Protein AF-A0A519HV82-F1 (afdb_monomer)

Radius of gyration: 13.31 Å; Cα contacts (8 Å, |Δi|>4): 39; chains: 1; bounding box: 26×33×31 Å

pLDDT: mean 96.82, std 2.97, range [79.75, 98.44]

Nearest PDB structures (foldseek):
  7kso-assembly1_C  TM=2.931E-01  e=7.927E+00  Homo sapiens

Foldseek 3Di:
DDDDDPDDDPDQQVPDVVGDDDDQQDKDKDDDVPPGIDIDGHHDD

Solvent-accessible surface area (backbone atoms only — not comparable to full-atom values): 3260 Å² total; per-residue (Å²): 136,87,84,83,85,93,75,78,77,90,84,53,38,77,78,41,92,75,60,49,76,91,50,68,75,40,71,54,74,50,70,47,92,97,77,50,75,50,75,49,75,40,72,75,132

Sequence (45 aa):
GDLIITGTPQGVGLGFKPPRYLKAGDTVQLGIDGLGTQSQRVVRR

Mean predicted aligned error: 2.56 Å

Secondary structure (DSSP, 8-state):
---------S--GGGSSS-----TT-EEEEEETTTEEEEEE----

Structure (mmCIF, N/CA/C/O backbone):
data_AF-A0A519HV82-F1
#
_entry.id   AF-A0A519HV82-F1
#
loop_
_atom_site.group_PDB
_atom_site.id
_atom_site.type_symbol
_atom_site.label_atom_id
_atom_site.label_alt_id
_atom_site.label_comp_id
_atom_site.label_asym_id
_atom_site.label_entity_id
_atom_site.label_seq_id
_atom_site.pdbx_PDB_ins_code
_atom_site.Cartn_x
_atom_site.Cartn_y
_atom_site.Cartn_z
_atom_site.occupancy
_atom_site.B_iso_or_equiv
_atom_site.auth_seq_id
_atom_site.auth_comp_id
_atom_site.auth_asym_id
_atom_site.auth_atom_id
_atom_site.pdbx_PDB_model_num
ATOM 1 N N . GLY A 1 1 ? 7.238 -20.417 -8.160 1.00 89.69 1 GLY A N 1
ATOM 2 C CA . GLY A 1 1 ? 6.039 -20.680 -7.345 1.00 89.69 1 GLY A CA 1
ATOM 3 C C . GLY A 1 1 ? 6.016 -19.769 -6.142 1.00 89.69 1 GLY A C 1
ATOM 4 O O . GLY A 1 1 ? 4.965 -19.243 -5.812 1.00 89.69 1 GLY A O 1
ATOM 5 N N . ASP A 1 2 ? 7.178 -19.554 -5.534 1.00 96.69 2 ASP A N 1
ATOM 6 C CA . ASP A 1 2 ? 7.315 -18.693 -4.364 1.00 96.69 2 ASP A CA 1
ATOM 7 C C . ASP A 1 2 ? 7.097 -17.209 -4.697 1.00 96.69 2 ASP A C 1
ATOM 9 O O . ASP A 1 2 ? 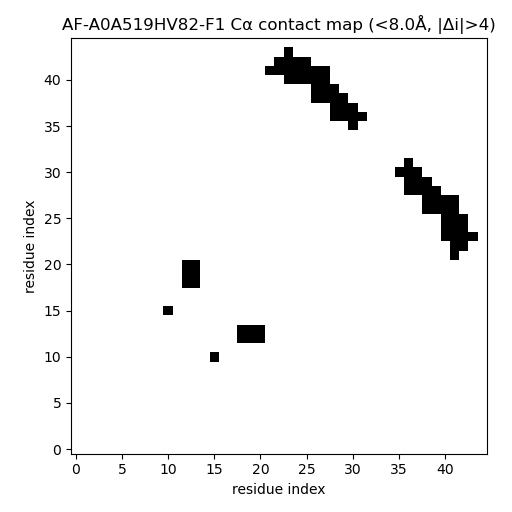7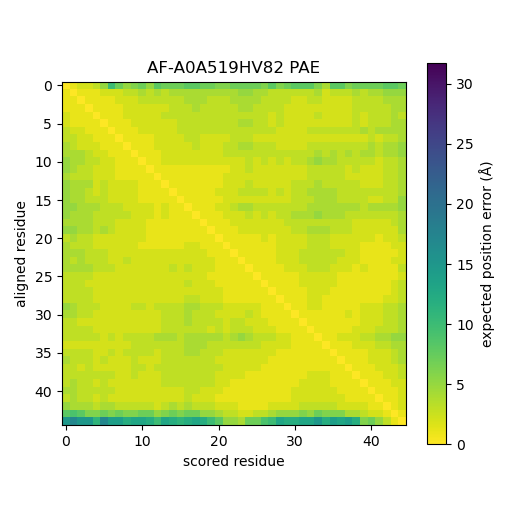.388 -16.756 -5.808 1.00 96.69 2 ASP A O 1
ATOM 13 N N . LEU A 1 3 ? 6.581 -16.463 -3.717 1.00 96.25 3 LEU A N 1
ATOM 14 C CA . LEU A 1 3 ? 6.269 -15.036 -3.803 1.00 96.25 3 LEU A CA 1
ATOM 15 C C . LEU A 1 3 ? 7.068 -14.269 -2.746 1.00 96.25 3 LEU A C 1
ATOM 17 O O . LEU A 1 3 ? 6.984 -14.576 -1.559 1.00 96.25 3 LEU A O 1
ATOM 21 N N . ILE A 1 4 ? 7.798 -13.239 -3.175 1.00 96.94 4 ILE A N 1
ATOM 22 C CA . ILE A 1 4 ? 8.530 -12.319 -2.295 1.00 96.94 4 ILE A CA 1
ATOM 23 C C . ILE A 1 4 ? 7.923 -10.928 -2.456 1.00 96.94 4 ILE A C 1
ATOM 25 O O . ILE A 1 4 ? 7.860 -10.402 -3.565 1.00 96.94 4 ILE A O 1
ATOM 29 N N . ILE A 1 5 ? 7.497 -10.320 -1.347 1.00 96.56 5 ILE A N 1
ATOM 30 C CA . ILE A 1 5 ? 6.984 -8.946 -1.337 1.00 96.56 5 ILE A CA 1
ATOM 31 C C . ILE A 1 5 ? 8.126 -8.004 -0.959 1.00 96.56 5 ILE A C 1
ATOM 33 O O . ILE A 1 5 ? 8.637 -8.047 0.157 1.00 96.56 5 ILE A O 1
ATOM 37 N N . THR A 1 6 ? 8.533 -7.155 -1.900 1.00 97.62 6 THR A N 1
ATOM 38 C CA . THR A 1 6 ? 9.785 -6.377 -1.847 1.00 97.62 6 THR A CA 1
ATOM 39 C C . THR A 1 6 ? 9.709 -5.087 -1.024 1.00 97.62 6 THR A C 1
ATOM 41 O O . THR A 1 6 ? 10.665 -4.318 -1.003 1.00 97.62 6 THR A O 1
ATOM 44 N N . GLY A 1 7 ? 8.591 -4.837 -0.343 1.00 96.75 7 GLY A N 1
ATOM 45 C CA . GLY A 1 7 ? 8.370 -3.649 0.483 1.00 96.75 7 GLY A CA 1
ATOM 46 C C . GLY A 1 7 ? 7.340 -2.680 -0.099 1.00 96.75 7 GLY A C 1
ATOM 47 O O . GLY A 1 7 ? 6.734 -2.935 -1.136 1.00 96.75 7 GLY A O 1
ATOM 48 N N . THR A 1 8 ? 7.119 -1.571 0.609 1.00 97.00 8 THR A N 1
ATOM 49 C CA . THR A 1 8 ? 6.162 -0.516 0.243 1.00 97.00 8 THR A CA 1
ATOM 50 C C . THR A 1 8 ? 6.820 0.863 0.368 1.00 97.00 8 THR A C 1
ATOM 52 O O . THR A 1 8 ? 7.671 1.037 1.247 1.00 97.00 8 THR A O 1
ATOM 55 N N . PRO A 1 9 ? 6.462 1.850 -0.475 1.00 95.50 9 PRO A N 1
ATOM 56 C CA . PRO A 1 9 ? 6.900 3.230 -0.301 1.00 95.50 9 PRO A CA 1
ATOM 57 C C . PRO A 1 9 ? 6.375 3.876 0.993 1.00 95.50 9 PRO A C 1
ATOM 59 O O . PRO A 1 9 ? 5.589 3.310 1.755 1.00 95.50 9 PRO A O 1
ATOM 62 N N . GLN A 1 10 ? 6.790 5.121 1.226 1.00 95.81 10 GLN A N 1
ATOM 63 C CA . GLN A 1 10 ? 6.256 5.953 2.306 1.00 95.81 10 GLN A CA 1
ATOM 64 C C . GLN A 1 10 ? 4.748 6.222 2.154 1.00 95.81 10 GLN A C 1
ATOM 66 O O . GLN A 1 10 ? 4.203 6.189 1.053 1.00 95.81 10 GLN A O 1
ATOM 71 N N . GLY A 1 11 ? 4.088 6.571 3.262 1.00 95.19 11 GLY A N 1
ATOM 72 C CA . GLY A 1 11 ? 2.658 6.913 3.276 1.00 95.19 11 GLY A CA 1
ATOM 73 C C . GLY A 1 11 ? 1.761 5.862 3.928 1.00 95.19 11 GLY A C 1
ATOM 74 O O . GLY A 1 11 ? 0.540 5.994 3.894 1.00 95.19 11 GLY A O 1
ATOM 75 N N . VAL A 1 12 ? 2.340 4.837 4.563 1.00 97.69 12 VAL A N 1
ATOM 76 C CA . VAL A 1 12 ? 1.564 3.903 5.388 1.00 97.69 12 VAL A CA 1
ATOM 77 C C . VAL A 1 12 ? 0.881 4.634 6.545 1.00 97.69 12 VAL A C 1
ATOM 79 O O . VAL A 1 12 ? 1.439 5.551 7.149 1.00 97.69 12 VAL A O 1
ATOM 82 N N . GLY A 1 13 ? -0.323 4.179 6.888 1.00 97.50 13 GLY A N 1
ATOM 83 C CA . GLY A 1 13 ? -1.189 4.785 7.899 1.00 97.50 13 GLY A CA 1
ATOM 84 C C . GLY A 1 13 ? -0.535 5.056 9.263 1.00 97.50 13 GLY A C 1
ATOM 85 O O . GLY A 1 13 ? -0.836 6.062 9.909 1.00 97.50 13 GLY A O 1
ATOM 86 N N . LEU A 1 14 ? 0.414 4.204 9.665 1.00 97.75 14 LEU A N 1
ATOM 87 C CA . LEU A 1 14 ? 1.197 4.340 10.897 1.00 97.75 14 LEU A CA 1
ATOM 88 C C . LEU A 1 14 ? 2.023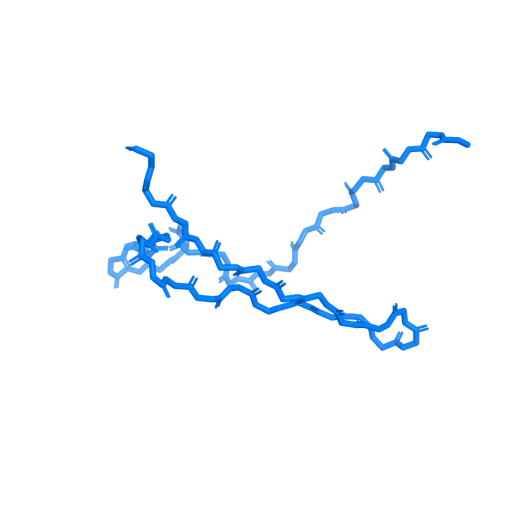 5.638 10.952 1.00 97.75 14 LEU A C 1
ATOM 90 O O . LEU A 1 14 ? 2.234 6.175 12.034 1.00 97.75 14 LEU A O 1
ATOM 94 N N . GLY A 1 15 ? 2.485 6.148 9.806 1.00 96.75 15 GLY A N 1
ATOM 95 C CA . GLY A 1 15 ? 3.355 7.327 9.733 1.00 96.75 15 GLY A CA 1
ATOM 96 C C . GLY A 1 15 ? 2.635 8.669 9.914 1.00 96.75 15 GLY A C 1
ATOM 97 O O . GLY A 1 15 ? 3.292 9.699 10.064 1.00 96.75 15 GLY A O 1
ATOM 98 N N . PHE A 1 16 ? 1.300 8.686 9.904 1.00 97.81 16 PHE A N 1
ATOM 99 C CA . PHE A 1 16 ? 0.523 9.907 10.118 1.00 97.81 16 PHE A CA 1
ATOM 100 C C . PHE A 1 16 ? 0.493 10.313 11.601 1.00 97.81 16 PHE A C 1
ATOM 102 O O . PHE A 1 16 ? 0.612 9.481 12.499 1.00 97.81 16 PHE A O 1
ATOM 109 N N . LYS A 1 17 ? 0.288 11.609 11.868 1.00 96.38 17 LYS A N 1
ATOM 110 C CA . LYS A 1 17 ? 0.075 12.160 13.217 1.00 96.38 17 LYS A CA 1
ATOM 111 C C . LYS A 1 17 ? -1.263 12.920 13.251 1.00 96.38 17 LYS A C 1
ATOM 113 O O . LYS A 1 17 ? -1.308 14.038 12.741 1.00 96.38 17 LYS A O 1
ATOM 118 N N . PRO A 1 18 ? -2.350 12.343 13.806 1.00 96.06 18 PRO A N 1
ATOM 119 C CA . PRO A 1 18 ? -2.435 11.013 14.425 1.00 96.06 18 PRO A CA 1
ATOM 120 C C . PRO A 1 18 ? -2.369 9.861 13.395 1.00 96.06 18 PRO A C 1
ATOM 122 O O . PRO A 1 18 ? -2.708 10.084 12.227 1.00 96.06 18 PRO A O 1
ATOM 125 N N . PRO A 1 19 ? -1.980 8.635 13.808 1.00 98.19 19 PRO A N 1
ATOM 126 C CA . PRO A 1 19 ? -1.981 7.464 12.932 1.00 98.19 19 PRO A CA 1
ATOM 127 C C . PRO A 1 19 ? -3.367 7.165 12.355 1.00 98.19 19 PRO A C 1
ATOM 129 O O . PRO A 1 19 ? -4.392 7.382 13.006 1.00 98.19 19 PRO A O 1
ATOM 132 N N . ARG A 1 20 ? -3.403 6.634 11.131 1.00 98.00 20 ARG A N 1
ATOM 133 C CA . ARG A 1 20 ? -4.637 6.292 10.412 1.00 98.00 20 ARG A CA 1
ATOM 134 C C . ARG A 1 20 ? -4.660 4.801 10.099 1.00 98.00 20 ARG A C 1
ATOM 136 O O . ARG A 1 20 ? -3.879 4.339 9.280 1.00 98.00 20 ARG A O 1
ATOM 143 N N . TYR A 1 21 ? -5.560 4.054 10.729 1.00 97.75 2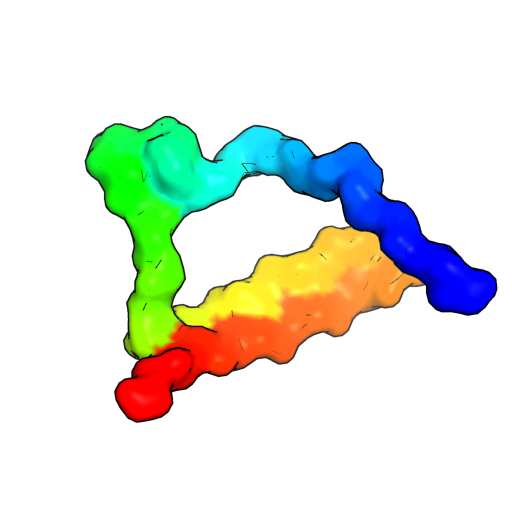1 TYR A N 1
ATOM 144 C CA . TYR A 1 21 ? -5.744 2.623 10.470 1.00 97.75 21 TYR A CA 1
ATOM 145 C C . TYR A 1 21 ? -7.035 2.359 9.699 1.00 97.75 21 TYR A C 1
ATOM 147 O O . TYR A 1 21 ? -7.967 3.164 9.759 1.00 97.75 21 TYR A O 1
ATOM 155 N N . LEU A 1 22 ? -7.074 1.220 9.005 1.00 97.81 22 LEU A N 1
ATOM 156 C CA . LEU A 1 22 ? -8.248 0.761 8.270 1.00 97.81 22 LEU A CA 1
ATOM 157 C C . LEU A 1 22 ? -9.434 0.524 9.207 1.00 97.81 22 LEU A C 1
ATOM 159 O O . LEU A 1 22 ? -9.282 0.035 10.331 1.00 97.81 22 LEU A O 1
ATOM 163 N N . LYS A 1 23 ? -10.625 0.831 8.708 1.00 97.62 23 LYS A N 1
ATOM 164 C CA . LYS A 1 23 ? -11.909 0.616 9.370 1.00 97.62 23 LYS A CA 1
ATOM 165 C C . LYS A 1 23 ? -12.832 -0.184 8.460 1.00 97.62 23 LYS A C 1
ATOM 167 O O . LYS A 1 23 ? -12.669 -0.231 7.245 1.00 97.62 23 LYS A O 1
ATOM 172 N N . 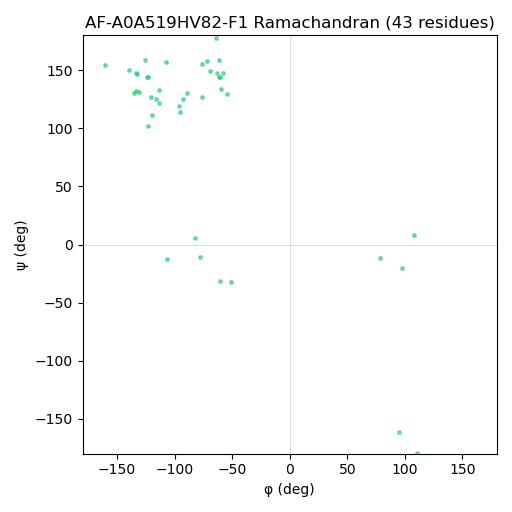ALA A 1 24 ? -13.827 -0.828 9.059 1.00 98.25 24 ALA A N 1
ATOM 173 C CA . ALA A 1 24 ? -14.850 -1.524 8.292 1.00 98.25 24 ALA A CA 1
ATOM 174 C C . ALA A 1 24 ? -15.590 -0.548 7.370 1.00 98.25 24 ALA A C 1
ATOM 176 O O . ALA A 1 24 ? -16.001 0.527 7.804 1.00 98.25 24 ALA A O 1
ATOM 177 N N . GLY A 1 25 ? -15.768 -0.948 6.115 1.00 98.00 25 GLY A N 1
ATOM 178 C CA . GLY A 1 25 ? -16.323 -0.107 5.062 1.00 98.00 25 GLY A CA 1
ATOM 179 C C . GLY A 1 25 ? -15.270 0.557 4.177 1.00 98.00 25 GLY A C 1
ATOM 180 O O . GLY A 1 25 ? -15.610 0.892 3.043 1.00 98.00 25 GLY A O 1
ATOM 181 N N . ASP A 1 26 ? -14.015 0.678 4.625 1.00 98.38 26 ASP A N 1
ATOM 182 C CA . ASP A 1 26 ? -12.945 1.249 3.804 1.00 98.38 26 ASP A CA 1
ATOM 183 C C . ASP A 1 26 ? -12.692 0.392 2.556 1.00 98.38 26 ASP A C 1
ATOM 185 O O . ASP A 1 26 ? -12.825 -0.835 2.577 1.00 98.38 26 ASP A O 1
ATOM 189 N N . THR A 1 27 ? -12.300 1.042 1.460 1.00 98.38 27 THR A N 1
ATOM 190 C CA . THR A 1 27 ? -11.823 0.373 0.244 1.00 98.38 27 THR A CA 1
ATOM 191 C C . THR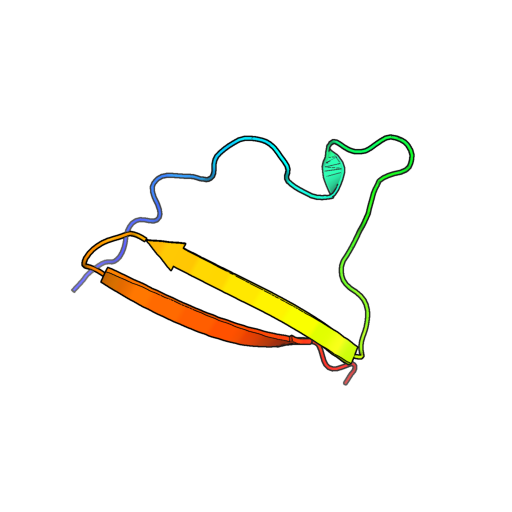 A 1 27 ? -10.349 0.692 0.045 1.00 98.38 27 THR A C 1
ATOM 193 O O . THR A 1 27 ? -9.977 1.860 -0.057 1.00 98.38 27 THR A O 1
ATOM 196 N N . VAL A 1 28 ? -9.513 -0.345 -0.012 1.00 97.94 28 VAL A N 1
ATOM 197 C CA . VAL A 1 28 ? -8.087 -0.229 -0.328 1.00 97.94 28 VAL A CA 1
ATOM 198 C C . VAL A 1 28 ? -7.909 -0.516 -1.811 1.00 97.94 28 VAL A C 1
ATOM 200 O O . VAL A 1 28 ? -8.230 -1.613 -2.267 1.00 97.94 28 VAL A O 1
ATOM 203 N N . GLN A 1 29 ? -7.397 0.463 -2.553 1.00 98.00 29 GLN A N 1
ATOM 204 C CA . GLN A 1 29 ? -7.029 0.308 -3.955 1.00 98.00 29 GLN A CA 1
ATOM 205 C C . GLN A 1 29 ? -5.516 0.449 -4.106 1.00 98.00 29 GLN A C 1
ATOM 207 O O . GLN A 1 29 ? -4.913 1.368 -3.552 1.00 98.00 29 GLN A O 1
ATOM 212 N N . LEU A 1 30 ? -4.914 -0.470 -4.853 1.00 96.56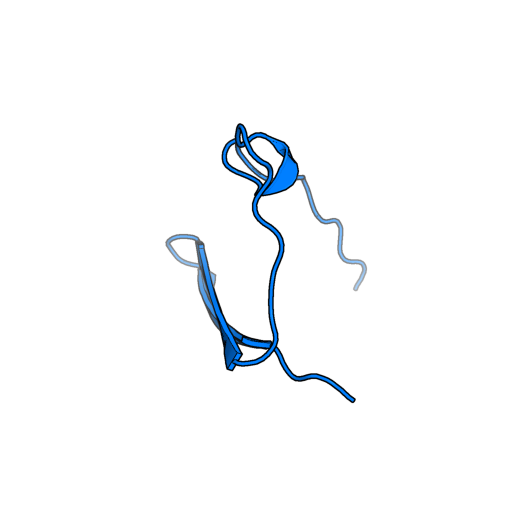 30 LEU A N 1
ATOM 213 C CA . LEU A 1 30 ? -3.481 -0.505 -5.128 1.00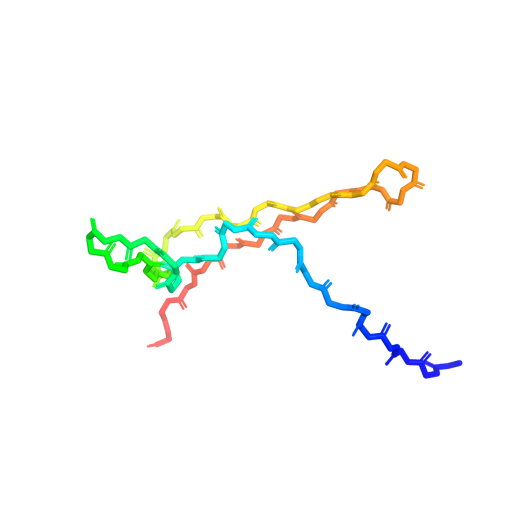 96.56 30 LEU A CA 1
ATOM 214 C C . LEU A 1 30 ? -3.241 -0.886 -6.586 1.00 96.56 30 LEU A C 1
ATOM 216 O O . LEU A 1 30 ? -4.047 -1.593 -7.189 1.00 96.56 30 LEU A O 1
ATOM 220 N N . GLY A 1 31 ? -2.148 -0.404 -7.162 1.00 97.00 31 GLY A N 1
ATOM 221 C CA . GLY A 1 31 ? -1.795 -0.692 -8.543 1.00 97.00 31 GLY A CA 1
ATOM 222 C C . GLY A 1 31 ? -0.326 -0.431 -8.818 1.00 97.00 31 GLY A C 1
ATOM 223 O O . GLY A 1 31 ? 0.311 0.359 -8.121 1.00 97.00 31 GLY A O 1
ATOM 224 N N . ILE A 1 32 ? 0.190 -1.127 -9.825 1.00 97.50 32 ILE A N 1
ATOM 225 C CA . ILE A 1 32 ? 1.526 -0.917 -10.380 1.00 97.50 32 ILE A CA 1
ATOM 226 C C . ILE A 1 32 ? 1.354 -0.826 -11.894 1.00 97.50 32 ILE A C 1
ATOM 228 O O . ILE A 1 32 ? 0.688 -1.674 -12.499 1.00 97.50 32 ILE A O 1
ATOM 232 N N . ASP A 1 33 ? 1.951 0.195 -12.502 1.00 98.00 33 ASP A N 1
ATOM 233 C CA . ASP A 1 33 ? 1.902 0.388 -13.948 1.00 98.00 33 ASP A CA 1
ATOM 234 C C . ASP A 1 33 ? 2.387 -0.874 -14.675 1.00 98.00 33 ASP A C 1
ATOM 236 O O . ASP A 1 33 ? 3.417 -1.459 -14.341 1.00 98.00 33 ASP A O 1
ATOM 240 N N . GLY A 1 34 ? 1.597 -1.339 -15.644 1.00 98.06 34 GLY A N 1
ATOM 241 C CA . GLY A 1 34 ? 1.867 -2.573 -16.387 1.00 98.06 34 GLY A CA 1
ATOM 242 C C . GLY A 1 34 ? 1.520 -3.885 -15.664 1.00 98.06 34 GLY A C 1
ATOM 243 O O . GLY A 1 34 ? 1.467 -4.916 -16.329 1.00 98.06 34 GLY A O 1
ATOM 244 N N . LEU A 1 35 ? 1.225 -3.875 -14.356 1.00 97.81 35 LEU A N 1
ATOM 245 C CA . LEU A 1 35 ? 0.771 -5.064 -13.605 1.00 97.81 35 LEU A CA 1
ATOM 246 C C . LEU A 1 35 ? -0.722 -5.022 -13.245 1.00 97.81 35 LEU A C 1
ATOM 248 O O . LEU A 1 35 ? -1.296 -6.038 -12.855 1.00 97.81 35 LEU A O 1
ATOM 252 N N . GLY A 1 36 ? -1.357 -3.860 -13.400 1.00 98.25 36 GLY A N 1
ATOM 253 C CA . GLY A 1 36 ? -2.786 -3.669 -13.173 1.00 98.25 36 GLY A CA 1
ATOM 254 C C . GLY A 1 36 ? -3.111 -3.160 -11.770 1.00 98.25 36 GLY A C 1
ATOM 255 O O . GLY A 1 36 ? -2.271 -2.582 -11.078 1.00 98.25 36 GLY A O 1
ATOM 256 N N . THR A 1 37 ? -4.371 -3.336 -11.371 1.00 98.25 37 THR A N 1
ATOM 257 C CA . THR A 1 37 ? -4.929 -2.775 -10.134 1.00 98.25 37 THR A CA 1
ATOM 258 C C . THR A 1 37 ? -5.721 -3.808 -9.345 1.00 98.25 37 THR A C 1
ATOM 260 O O . THR A 1 37 ? -6.420 -4.637 -9.926 1.00 98.25 37 THR A O 1
ATOM 263 N N . GLN A 1 38 ? -5.696 -3.690 -8.022 1.00 98.31 38 GLN A N 1
ATOM 264 C CA . GLN A 1 38 ? -6.497 -4.469 -7.085 1.00 98.31 38 GLN A CA 1
ATOM 265 C C . GLN A 1 38 ? -7.340 -3.535 -6.208 1.00 98.31 38 GLN A C 1
ATOM 267 O O . GLN A 1 38 ? -6.887 -2.456 -5.827 1.00 98.31 38 GLN A O 1
ATOM 272 N N . SER A 1 39 ? -8.558 -3.966 -5.869 1.00 98.31 39 SER A N 1
ATOM 273 C CA . SER A 1 39 ? -9.462 -3.265 -4.952 1.00 98.31 39 SER A CA 1
ATOM 274 C C . SER A 1 39 ? -10.062 -4.240 -3.940 1.00 98.31 39 SER A C 1
ATOM 276 O O . SER A 1 39 ? -10.505 -5.330 -4.307 1.00 98.31 39 SER A O 1
ATOM 278 N N . GLN A 1 40 ? -10.032 -3.873 -2.660 1.00 98.44 40 GLN A N 1
ATOM 279 C CA . GLN A 1 40 ? -10.447 -4.720 -1.541 1.00 98.44 40 GLN A CA 1
ATOM 280 C C . GLN A 1 40 ? -11.311 -3.917 -0.571 1.00 98.44 40 GLN A C 1
ATOM 282 O O . GLN A 1 40 ? -10.912 -2.841 -0.126 1.00 98.44 40 GLN A O 1
ATOM 287 N N . ARG A 1 41 ? -12.471 -4.459 -0.189 1.00 98.31 41 ARG A N 1
ATOM 288 C CA . ARG A 1 41 ? -13.330 -3.861 0.839 1.00 98.31 41 ARG A CA 1
ATOM 289 C C . ARG A 1 41 ? -13.011 -4.447 2.210 1.00 98.31 41 ARG A C 1
ATOM 291 O O . ARG A 1 41 ? -13.083 -5.659 2.405 1.00 98.31 41 ARG A O 1
ATOM 298 N N . VAL A 1 42 ? -12.710 -3.581 3.170 1.00 98.31 42 VAL A N 1
ATOM 299 C CA . VAL A 1 42 ? -12.478 -3.957 4.564 1.00 98.31 42 VAL A CA 1
ATOM 300 C C . VAL A 1 42 ? -13.822 -4.247 5.226 1.00 98.31 42 VAL A C 1
ATOM 302 O O . VAL A 1 42 ? -14.737 -3.423 5.205 1.00 98.31 42 VAL A O 1
ATOM 305 N N . VAL A 1 43 ? -13.949 -5.420 5.840 1.00 97.62 43 VAL A N 1
ATOM 306 C CA . VAL A 1 43 ? -15.161 -5.855 6.546 1.00 97.62 43 VAL A CA 1
ATOM 307 C C . VAL A 1 43 ? -14.817 -6.226 7.985 1.00 97.62 43 VAL A C 1
ATOM 309 O O . VAL A 1 43 ? -13.743 -6.764 8.250 1.00 97.62 43 VAL A O 1
ATOM 312 N N . ARG A 1 44 ? -15.722 -5.935 8.924 1.00 94.19 44 ARG A N 1
ATOM 313 C CA . ARG A 1 44 ? -15.633 -6.446 10.298 1.00 94.19 44 ARG A CA 1
ATOM 314 C C . ARG A 1 44 ? -16.355 -7.787 10.344 1.00 94.19 44 ARG A C 1
ATOM 316 O O . ARG A 1 44 ? -17.466 -7.877 9.828 1.00 94.19 44 ARG A O 1
ATOM 323 N N . ARG A 1 45 ? -15.699 -8.800 10.904 1.00 79.75 45 ARG A N 1
ATOM 324 C CA . ARG A 1 45 ? -16.334 -10.082 11.217 1.00 79.75 45 ARG A CA 1
ATOM 325 C C 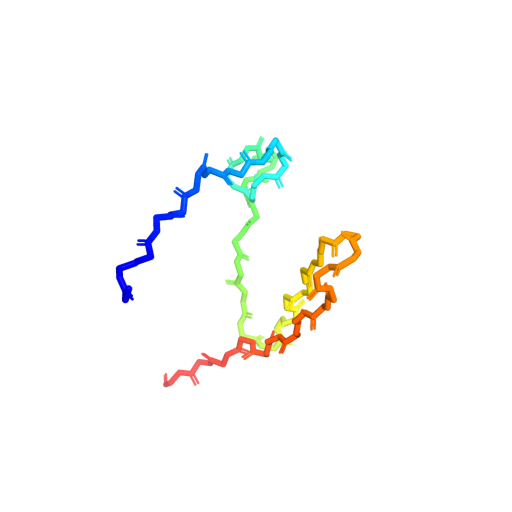. ARG A 1 45 ? -17.063 -10.000 12.548 1.00 79.75 45 ARG A C 1
ATOM 327 O O . ARG A 1 45 ? -16.592 -9.221 13.411 1.00 79.75 45 ARG A O 1
#